Protein AF-A0A0N7KP04-F1 (afdb_monomer_lite)

Organism: Oryza sativa subsp. japonica (NCBI:txid39947)

Sequence (75 aa):
MADTFPELSVTASDCIEMMWIQSMLYFAFYGMGKPLEMLLDRGTSKPDKYLKAKPDSVRPRTCPAKSGRPPGAGS

Secondary structure (DSSP, 8-state):
-TTT-GGG---GGG-----HHHHHHHHTT--TT--GGGGG----SPPSS-------------PPPP----S----

Radius of gyration: 25.03 Å; chains: 1; bounding box: 71×29×50 Å

pLDDT: mean 81.68, std 15.49, range [48.03, 95.44]

InterPro domains:
  IPR016169 FAD-binding, type PCMH, subdomain 2 [G3DSA:3.30.465.10] (19-45)

Structure (mmCIF, N/CA/C/O backbone):
data_AF-A0A0N7KP04-F1
#
_entry.id   AF-A0A0N7KP04-F1
#
loop_
_atom_site.group_PDB
_atom_site.id
_atom_site.type_symbol
_atom_site.label_atom_id
_atom_site.label_alt_id
_atom_site.label_comp_id
_atom_site.label_asym_id
_atom_site.label_entity_id
_atom_site.label_seq_id
_atom_site.pdbx_PDB_ins_code
_atom_site.Cartn_x
_atom_site.Cartn_y
_atom_site.Cartn_z
_atom_site.occupancy
_atom_site.B_iso_or_equiv
_atom_site.auth_seq_id
_atom_site.auth_comp_id
_atom_site.auth_asym_id
_atom_site.auth_atom_id
_atom_site.pdbx_PDB_model_num
ATOM 1 N N . MET A 1 1 ? -13.812 2.729 8.282 1.00 65.62 1 MET A N 1
ATOM 2 C CA . MET A 1 1 ? -13.569 1.615 7.332 1.00 65.62 1 MET A CA 1
ATOM 3 C C . MET A 1 1 ? -14.684 0.592 7.420 1.00 65.62 1 MET A C 1
ATOM 5 O O . MET A 1 1 ? -15.317 0.372 6.397 1.00 65.62 1 MET A O 1
ATOM 9 N N . ALA A 1 2 ? -14.979 0.067 8.615 1.00 73.44 2 ALA A N 1
ATOM 10 C CA . ALA A 1 2 ? -16.079 -0.875 8.838 1.00 73.44 2 ALA A CA 1
ATOM 11 C C . ALA A 1 2 ? -17.429 -0.407 8.255 1.00 73.44 2 ALA A C 1
ATOM 13 O O . ALA A 1 2 ? -18.086 -1.180 7.572 1.00 73.44 2 ALA A O 1
ATOM 14 N N . ASP A 1 3 ? -17.796 0.866 8.427 1.00 83.50 3 ASP A N 1
ATOM 15 C CA . ASP A 1 3 ? -19.112 1.353 7.975 1.00 83.50 3 ASP A CA 1
ATOM 16 C C . ASP A 1 3 ? -19.176 1.757 6.495 1.00 83.50 3 ASP A C 1
ATOM 18 O O . ASP A 1 3 ? -20.253 1.832 5.912 1.00 83.50 3 ASP A O 1
ATOM 22 N N . THR A 1 4 ? -18.035 2.061 5.871 1.00 92.19 4 THR A N 1
ATOM 23 C CA . THR A 1 4 ? -17.997 2.619 4.503 1.00 92.19 4 THR A CA 1
ATOM 24 C C . THR A 1 4 ? -17.647 1.571 3.457 1.00 92.19 4 THR A C 1
ATOM 26 O O . THR A 1 4 ? -18.054 1.690 2.305 1.00 92.19 4 THR A O 1
ATOM 29 N N . PHE A 1 5 ? -16.868 0.559 3.839 1.00 94.50 5 PHE A N 1
ATOM 30 C CA . PHE A 1 5 ? -16.442 -0.503 2.936 1.00 94.50 5 PHE A CA 1
ATOM 31 C C . PHE A 1 5 ? -16.371 -1.852 3.676 1.00 94.50 5 PHE A C 1
ATOM 33 O O . PHE A 1 5 ? -15.283 -2.410 3.844 1.00 94.50 5 PHE A O 1
ATOM 40 N N . PRO A 1 6 ? -17.526 -2.363 4.154 1.00 92.19 6 PRO A N 1
ATOM 41 C CA . PRO A 1 6 ? -17.598 -3.584 4.960 1.00 92.19 6 PRO A CA 1
ATOM 42 C C . PRO A 1 6 ? -17.154 -4.836 4.192 1.00 92.19 6 PRO A C 1
ATOM 44 O O . PRO A 1 6 ? -16.629 -5.762 4.800 1.00 92.19 6 PRO A O 1
ATOM 47 N N . GLU A 1 7 ? -17.287 -4.839 2.861 1.00 95.44 7 GLU A N 1
ATOM 48 C CA . GLU A 1 7 ? -16.905 -5.951 1.972 1.00 95.44 7 GLU A CA 1
ATOM 49 C C . GLU A 1 7 ? -15.443 -6.388 2.167 1.00 95.44 7 GLU A C 1
ATOM 51 O O . GLU A 1 7 ? -15.107 -7.563 2.032 1.00 95.44 7 GLU A O 1
ATOM 56 N N . LEU A 1 8 ? -14.560 -5.439 2.504 1.00 94.06 8 LEU A N 1
ATOM 57 C CA . LEU A 1 8 ? -13.136 -5.707 2.704 1.00 94.06 8 LEU A CA 1
ATOM 58 C C . LEU A 1 8 ? -12.836 -6.365 4.060 1.00 94.06 8 LEU A C 1
ATOM 60 O O . LEU A 1 8 ? -11.739 -6.878 4.244 1.00 94.06 8 LEU A O 1
ATOM 64 N N . SER A 1 9 ? -13.786 -6.357 5.004 1.00 92.31 9 SER A N 1
ATOM 65 C CA . SER A 1 9 ? -13.690 -7.023 6.315 1.00 92.31 9 SER A CA 1
ATOM 66 C C . SER A 1 9 ? -12.425 -6.696 7.131 1.00 92.31 9 SER A C 1
ATOM 68 O O . SER A 1 9 ? -11.951 -7.525 7.902 1.00 92.31 9 SER A O 1
ATOM 70 N N . VAL A 1 10 ? -11.870 -5.488 6.976 1.00 92.12 10 VAL A N 1
ATOM 71 C CA . VAL A 1 10 ? -10.662 -5.059 7.703 1.00 92.12 10 VAL A CA 1
ATOM 72 C C . VAL A 1 10 ? -10.961 -4.885 9.188 1.00 92.12 10 VAL A C 1
ATOM 74 O O . VAL A 1 10 ? -11.887 -4.159 9.564 1.00 92.12 10 VAL A O 1
ATOM 77 N N . THR A 1 11 ? -10.128 -5.494 10.027 1.00 92.38 11 THR A N 1
ATOM 78 C CA . THR A 1 11 ? -10.180 -5.372 11.484 1.00 92.38 11 THR A CA 1
ATOM 79 C C . THR A 1 11 ? -9.075 -4.448 12.001 1.00 92.38 11 THR A C 1
ATOM 81 O O . THR A 1 11 ? -8.124 -4.122 11.295 1.00 92.38 11 THR A O 1
ATOM 84 N N . ALA A 1 12 ? -9.168 -4.025 13.266 1.00 91.81 12 ALA A N 1
ATOM 85 C CA . ALA A 1 12 ? -8.123 -3.207 13.889 1.00 91.81 12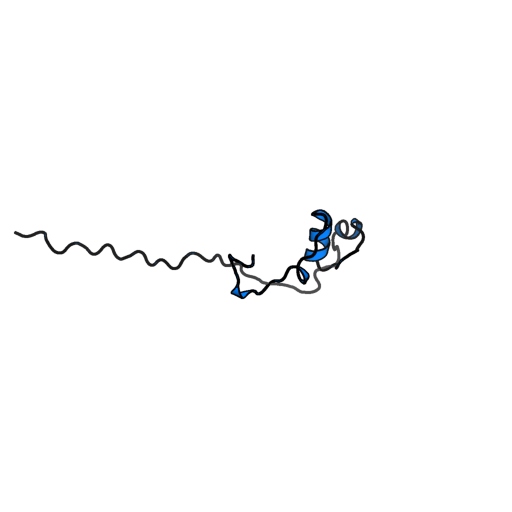 ALA A CA 1
ATOM 86 C C . ALA A 1 12 ? -6.760 -3.922 13.944 1.00 91.81 12 ALA A C 1
ATOM 88 O O . ALA A 1 12 ? -5.729 -3.261 13.941 1.00 91.81 12 ALA A O 1
ATOM 89 N N . SER A 1 13 ? -6.752 -5.258 13.960 1.00 93.81 13 SER A N 1
ATOM 90 C CA . SER A 1 13 ? -5.535 -6.075 13.977 1.00 93.81 13 SER A CA 1
ATOM 91 C C . SER A 1 13 ? -4.778 -6.069 12.647 1.00 93.81 13 SER A C 1
ATOM 93 O O . SER A 1 13 ? -3.585 -6.358 12.635 1.00 93.81 13 SER A O 1
ATOM 95 N N . ASP A 1 14 ? -5.448 -5.724 11.546 1.00 92.94 14 ASP A N 1
ATOM 96 C CA . ASP A 1 14 ? -4.827 -5.588 10.224 1.00 92.94 14 ASP A CA 1
ATOM 97 C C . ASP A 1 14 ? -4.149 -4.216 10.045 1.00 92.94 14 ASP A C 1
ATOM 99 O O . ASP A 1 14 ? -3.322 -4.028 9.149 1.00 92.94 14 ASP A O 1
ATOM 103 N N . CYS A 1 15 ? -4.496 -3.239 10.889 1.00 93.62 15 CYS A N 1
ATOM 104 C CA . CYS A 1 15 ? -3.954 -1.887 10.844 1.00 93.62 15 CYS A CA 1
ATOM 105 C C . CYS A 1 15 ? -2.657 -1.792 11.652 1.00 93.62 15 CYS A C 1
ATOM 107 O O . CYS A 1 15 ? -2.586 -2.217 12.802 1.00 93.62 15 CYS A O 1
ATOM 109 N N . ILE A 1 16 ? -1.643 -1.151 11.073 1.00 92.81 16 ILE A N 1
ATOM 110 C CA . ILE A 1 16 ? -0.366 -0.898 11.739 1.00 92.81 16 ILE A CA 1
ATOM 111 C C . ILE A 1 16 ? -0.133 0.612 11.792 1.00 92.81 16 ILE A C 1
ATOM 113 O O . ILE A 1 16 ? 0.024 1.254 10.752 1.00 92.81 16 ILE A O 1
ATOM 117 N N . GLU A 1 17 ? -0.083 1.182 12.998 1.00 94.56 17 GLU A N 1
ATOM 118 C CA . GLU A 1 17 ? 0.303 2.582 13.191 1.00 94.56 17 GLU A CA 1
ATOM 119 C C . GLU A 1 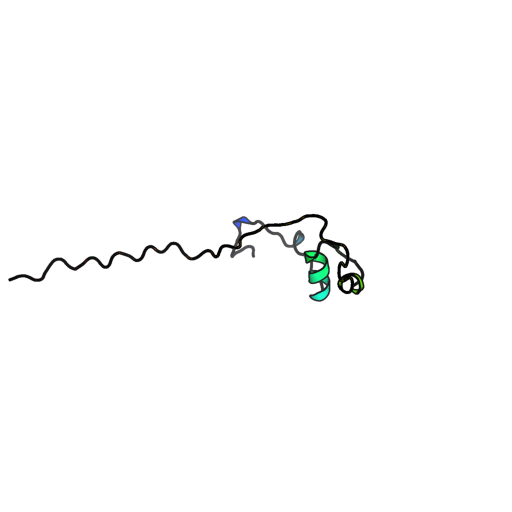17 ? 1.820 2.763 13.072 1.00 94.56 17 GLU A C 1
ATOM 121 O O . GLU A 1 17 ? 2.610 2.025 13.660 1.00 94.56 17 GLU A O 1
ATOM 126 N N . MET A 1 18 ? 2.231 3.769 12.301 1.00 93.00 18 MET A N 1
ATOM 127 C CA . MET A 1 18 ? 3.633 4.116 12.081 1.00 93.00 18 MET A CA 1
ATOM 128 C C . MET A 1 18 ? 3.774 5.582 11.665 1.00 93.00 18 MET A C 1
ATOM 130 O O . MET A 1 18 ? 2.806 6.219 11.244 1.00 93.00 18 MET A O 1
ATOM 134 N N . MET A 1 19 ? 4.992 6.124 11.734 1.00 94.19 19 MET A N 1
ATOM 135 C CA . MET A 1 19 ? 5.268 7.450 11.176 1.00 94.19 19 MET A CA 1
ATOM 136 C C . MET A 1 19 ? 5.102 7.435 9.651 1.00 94.19 19 MET A C 1
ATOM 138 O O . MET A 1 19 ? 5.423 6.442 8.996 1.00 94.19 19 MET A O 1
ATOM 142 N N . TRP A 1 20 ? 4.699 8.563 9.058 1.00 95.06 20 TRP A N 1
ATOM 143 C CA . TRP A 1 20 ? 4.525 8.675 7.602 1.00 95.06 20 TRP A CA 1
ATOM 144 C C . TRP A 1 20 ? 5.747 8.178 6.810 1.00 95.06 20 TRP A C 1
ATOM 146 O O . TRP A 1 20 ? 5.598 7.417 5.857 1.00 95.06 20 TRP A O 1
ATOM 156 N N . ILE A 1 21 ? 6.966 8.519 7.234 1.00 94.31 21 ILE A N 1
ATOM 157 C CA . ILE A 1 21 ? 8.176 8.087 6.521 1.00 94.31 21 ILE A CA 1
ATOM 158 C C . ILE A 1 21 ? 8.412 6.567 6.602 1.00 94.31 21 ILE A C 1
ATOM 160 O O . ILE A 1 21 ? 8.923 5.967 5.660 1.00 94.31 21 ILE A O 1
ATOM 164 N N . GLN A 1 22 ? 7.973 5.912 7.680 1.00 94.50 22 GLN A N 1
ATOM 165 C CA . GLN A 1 22 ? 8.015 4.451 7.790 1.00 94.50 22 GLN A CA 1
ATOM 166 C C . GLN A 1 22 ? 6.989 3.795 6.855 1.00 94.50 22 GLN A C 1
ATOM 168 O O . GLN A 1 22 ? 7.275 2.741 6.289 1.00 94.50 22 GLN A O 1
ATOM 173 N N . SER A 1 23 ? 5.847 4.450 6.601 1.00 94.00 23 SER A N 1
ATOM 174 C CA . SER A 1 23 ? 4.880 3.965 5.606 1.00 94.00 23 SER A CA 1
ATOM 175 C C . SER A 1 23 ? 5.478 3.913 4.195 1.00 94.00 23 SER A C 1
ATOM 177 O O . SER A 1 23 ? 5.187 2.985 3.446 1.00 94.00 23 SER A O 1
ATOM 179 N N . MET A 1 24 ? 6.390 4.833 3.850 1.00 93.38 24 MET A N 1
ATOM 180 C CA . MET A 1 24 ? 7.088 4.804 2.557 1.00 93.38 24 MET A CA 1
ATOM 181 C C . MET A 1 24 ? 7.961 3.553 2.409 1.00 93.38 24 MET A C 1
ATOM 183 O O . MET A 1 24 ? 7.946 2.928 1.352 1.00 93.38 24 MET A O 1
ATOM 187 N N . LEU A 1 25 ? 8.670 3.141 3.467 1.00 93.31 25 LEU A N 1
ATOM 188 C CA . LEU A 1 25 ? 9.434 1.885 3.472 1.00 93.31 25 LEU A CA 1
ATOM 189 C C . LEU A 1 25 ? 8.523 0.660 3.318 1.00 93.31 25 LEU A C 1
ATOM 191 O O . LEU A 1 25 ? 8.852 -0.263 2.570 1.00 93.31 25 LEU A O 1
ATOM 195 N N . TYR A 1 26 ? 7.373 0.665 3.999 1.00 93.44 26 TYR A N 1
ATOM 196 C CA . TYR A 1 26 ? 6.384 -0.405 3.895 1.00 93.44 26 TYR A CA 1
ATOM 197 C C . TYR A 1 26 ? 5.853 -0.544 2.458 1.00 93.44 26 TYR A C 1
ATOM 199 O O . TYR A 1 26 ? 5.906 -1.635 1.890 1.00 93.44 26 TYR A O 1
ATOM 207 N N . PHE A 1 27 ? 5.430 0.561 1.829 1.00 91.94 27 PHE A N 1
ATOM 208 C CA . PHE A 1 27 ? 4.929 0.569 0.447 1.00 91.94 27 PHE A CA 1
ATOM 209 C C . PHE A 1 27 ? 6.010 0.319 -0.613 1.00 91.94 27 PHE A C 1
ATOM 211 O O . PHE A 1 27 ? 5.697 -0.184 -1.689 1.00 91.94 27 PHE A O 1
ATOM 218 N N . ALA A 1 28 ? 7.277 0.620 -0.316 1.00 90.44 28 ALA A N 1
ATOM 219 C CA . ALA A 1 28 ? 8.419 0.262 -1.159 1.00 90.44 28 ALA A CA 1
ATOM 220 C C . ALA A 1 28 ? 8.822 -1.224 -1.043 1.00 90.44 28 ALA A C 1
ATOM 222 O O . ALA A 1 28 ? 9.820 -1.633 -1.630 1.00 90.44 28 ALA A O 1
ATOM 223 N N . PHE A 1 29 ? 8.059 -2.034 -0.299 1.00 88.44 29 PHE A N 1
ATOM 224 C CA . PHE A 1 29 ? 8.302 -3.463 -0.074 1.00 88.44 29 PHE A CA 1
ATOM 225 C C . PHE A 1 29 ? 9.617 -3.789 0.658 1.00 88.44 29 PHE A C 1
ATOM 227 O O . PHE A 1 29 ? 10.056 -4.938 0.654 1.00 88.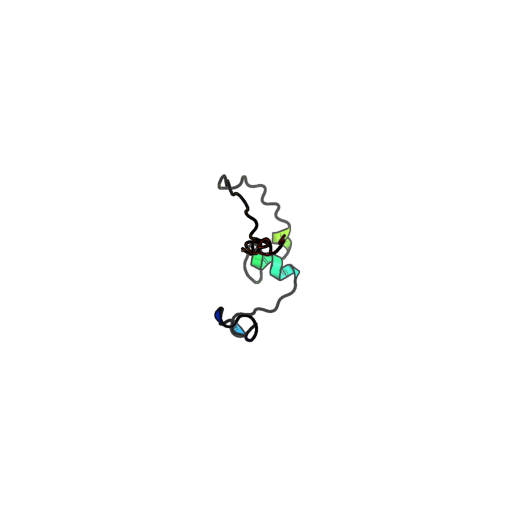44 29 PHE A O 1
ATOM 234 N N . TYR A 1 30 ? 10.222 -2.823 1.357 1.00 88.94 30 TYR A N 1
ATOM 235 C CA . TYR A 1 30 ? 11.377 -3.086 2.227 1.00 88.94 30 TYR A CA 1
ATOM 236 C C . TYR A 1 30 ? 10.989 -3.823 3.520 1.00 88.94 30 TYR A C 1
ATOM 238 O O . TYR A 1 30 ? 11.824 -4.488 4.142 1.00 88.94 30 TYR A O 1
ATOM 246 N N . GLY A 1 31 ? 9.714 -3.732 3.903 1.00 85.56 31 GLY A N 1
ATOM 247 C CA . GLY A 1 31 ? 9.165 -4.316 5.120 1.00 85.56 31 GLY A CA 1
ATOM 248 C C . GLY A 1 31 ? 9.253 -3.385 6.331 1.00 85.56 31 GLY A C 1
ATOM 249 O O . GLY A 1 31 ? 9.745 -2.259 6.264 1.00 85.56 31 GLY A O 1
ATOM 250 N N . MET A 1 32 ? 8.737 -3.870 7.458 1.00 86.00 32 MET A N 1
ATOM 251 C CA . MET A 1 32 ? 8.695 -3.129 8.719 1.00 86.00 32 MET A CA 1
ATOM 252 C C . MET A 1 32 ? 10.058 -3.120 9.423 1.00 86.00 32 MET A C 1
ATOM 254 O O . MET A 1 32 ? 10.780 -4.115 9.410 1.00 86.00 32 MET A O 1
ATOM 258 N N . GLY A 1 33 ? 10.396 -2.002 10.072 1.00 85.56 33 GLY A N 1
ATOM 259 C CA . GLY A 1 33 ? 11.595 -1.887 10.916 1.00 85.56 33 GLY A CA 1
ATOM 260 C C . GLY A 1 33 ? 12.916 -1.705 10.162 1.00 85.56 33 GLY A C 1
ATOM 261 O O . GLY A 1 33 ? 13.982 -1.840 10.760 1.00 85.56 33 GLY A O 1
ATOM 262 N N . LYS A 1 34 ? 12.875 -1.410 8.860 1.00 90.25 34 LYS A N 1
ATOM 263 C CA . LYS A 1 34 ? 14.082 -1.100 8.090 1.00 90.25 34 LYS A CA 1
ATOM 264 C C . LYS A 1 34 ? 14.618 0.306 8.391 1.00 90.25 34 LYS A C 1
ATOM 266 O O . LYS A 1 34 ? 13.826 1.200 8.695 1.00 90.25 34 LYS A O 1
ATOM 271 N N . PRO A 1 35 ? 15.947 0.502 8.295 1.00 93.25 35 PRO A N 1
ATOM 272 C CA . PRO A 1 35 ? 16.552 1.820 8.422 1.00 93.25 35 PRO A CA 1
ATOM 273 C C . PRO A 1 35 ? 16.036 2.763 7.329 1.00 93.25 35 PRO A C 1
ATOM 275 O O . PRO A 1 35 ? 15.845 2.359 6.179 1.00 93.25 35 PRO A O 1
ATOM 278 N N . LEU A 1 36 ? 15.818 4.028 7.689 1.00 92.69 36 LEU A N 1
ATOM 279 C CA . LEU A 1 36 ? 15.308 5.060 6.777 1.00 92.69 36 LEU A CA 1
ATOM 280 C C . LEU A 1 36 ? 16.287 5.348 5.638 1.00 92.69 36 LEU A C 1
ATOM 282 O O . LEU A 1 36 ? 15.880 5.731 4.544 1.00 92.69 36 LEU A O 1
ATOM 286 N N . GLU A 1 37 ? 17.567 5.089 5.875 1.00 93.44 37 GLU A N 1
ATOM 287 C CA . GLU A 1 37 ? 18.662 5.207 4.924 1.00 93.44 37 GLU A CA 1
ATOM 288 C C . GLU A 1 37 ? 18.458 4.331 3.680 1.00 93.44 37 GLU A C 1
ATOM 290 O O . GLU A 1 37 ? 19.001 4.653 2.627 1.00 93.44 37 GLU A O 1
ATOM 295 N N . MET A 1 38 ? 17.632 3.276 3.744 1.00 90.06 38 MET A N 1
ATOM 296 C CA . MET A 1 38 ? 17.283 2.485 2.554 1.00 90.06 38 MET A CA 1
ATOM 297 C C . MET A 1 38 ? 16.527 3.300 1.499 1.00 90.06 38 MET A C 1
ATOM 299 O O . MET A 1 38 ? 16.615 2.994 0.314 1.00 90.06 38 MET A O 1
ATOM 303 N N . LEU A 1 39 ? 15.828 4.369 1.895 1.00 90.69 39 LEU A N 1
ATOM 304 C CA . LEU A 1 39 ? 15.189 5.290 0.950 1.00 90.69 39 LEU A CA 1
ATOM 305 C C . LEU A 1 39 ? 16.206 6.158 0.188 1.00 90.69 39 LEU A C 1
ATOM 307 O O . LEU A 1 39 ? 15.837 6.801 -0.793 1.00 90.69 39 LEU A O 1
ATOM 311 N N . LEU A 1 40 ? 17.469 6.200 0.628 1.00 92.19 40 LEU A N 1
ATOM 312 C CA . LEU A 1 40 ? 18.544 6.913 -0.067 1.00 92.19 40 LEU A CA 1
ATOM 313 C C . LEU A 1 40 ? 19.153 6.087 -1.209 1.00 92.19 40 LEU A C 1
ATOM 315 O O . LEU A 1 40 ? 19.869 6.652 -2.042 1.00 92.19 40 LEU A O 1
ATOM 319 N N . ASP A 1 41 ? 18.880 4.779 -1.265 1.00 88.38 41 ASP A N 1
ATOM 320 C CA . ASP A 1 41 ? 19.317 3.936 -2.373 1.00 88.38 41 ASP A CA 1
ATOM 321 C C . ASP A 1 41 ? 18.573 4.329 -3.656 1.00 88.38 41 ASP A C 1
ATOM 323 O O . ASP A 1 41 ? 17.347 4.263 -3.752 1.00 88.38 41 ASP A O 1
ATOM 327 N N . ARG A 1 42 ? 19.334 4.762 -4.663 1.00 84.75 42 ARG A N 1
ATOM 328 C CA . ARG A 1 42 ? 18.793 5.206 -5.952 1.00 84.75 42 ARG A CA 1
ATOM 329 C C . ARG A 1 42 ? 18.517 4.054 -6.914 1.00 84.75 42 ARG A C 1
ATOM 331 O O . ARG A 1 42 ? 18.064 4.328 -8.023 1.00 84.75 42 ARG A O 1
ATOM 338 N N . GLY A 1 43 ? 18.816 2.808 -6.537 1.00 75.88 43 GLY A N 1
ATOM 339 C CA . GLY A 1 43 ? 18.566 1.648 -7.390 1.00 75.88 43 GLY A CA 1
ATOM 340 C C . GLY A 1 43 ? 19.288 1.772 -8.731 1.00 75.88 43 GLY A C 1
ATOM 341 O O . GLY A 1 43 ? 18.682 1.634 -9.788 1.00 75.88 43 GLY A O 1
ATOM 342 N N . THR A 1 44 ? 20.586 2.091 -8.707 1.00 65.81 44 THR A N 1
ATOM 343 C CA . THR A 1 44 ? 21.411 2.271 -9.918 1.00 65.81 44 THR A CA 1
ATOM 344 C C . THR A 1 44 ? 21.637 0.978 -10.711 1.00 65.81 44 THR A C 1
ATOM 346 O O . THR A 1 44 ? 22.273 1.005 -11.768 1.00 65.81 44 THR A O 1
ATOM 349 N N . SER A 1 45 ? 21.102 -0.154 -10.253 1.00 64.56 45 SER A N 1
ATOM 350 C CA . SER A 1 45 ? 20.991 -1.370 -11.047 1.00 64.56 45 SER A CA 1
ATOM 351 C C . SER A 1 45 ? 20.009 -1.159 -12.200 1.00 64.56 45 SER A C 1
ATOM 353 O O . SER A 1 45 ? 18.916 -0.615 -12.048 1.00 64.56 45 SER A O 1
ATOM 355 N N . LYS A 1 46 ? 20.406 -1.602 -13.399 1.00 63.25 46 LYS A N 1
ATOM 356 C CA . LYS A 1 46 ? 19.490 -1.675 -14.543 1.00 63.25 46 LYS A CA 1
ATOM 357 C C . LYS A 1 46 ? 18.238 -2.438 -14.095 1.00 63.25 46 LYS A C 1
ATOM 359 O O . LYS A 1 46 ? 18.403 -3.460 -13.429 1.00 63.25 46 LYS A O 1
ATOM 364 N N . PRO A 1 47 ? 17.025 -1.978 -14.447 1.00 73.69 47 PRO A N 1
ATOM 365 C CA . PRO A 1 47 ? 15.816 -2.698 -14.079 1.00 73.69 47 PRO A CA 1
ATOM 366 C C . PRO A 1 47 ? 15.941 -4.141 -14.569 1.00 73.69 47 PRO A C 1
ATOM 368 O O . PRO A 1 47 ? 16.224 -4.363 -15.748 1.00 73.69 47 PRO A O 1
ATOM 371 N N . ASP A 1 48 ? 15.735 -5.111 -13.674 1.00 77.12 48 ASP A N 1
ATOM 372 C CA . ASP A 1 48 ? 15.885 -6.544 -13.980 1.00 77.12 48 ASP A CA 1
ATOM 373 C C . ASP A 1 48 ? 15.007 -6.993 -15.157 1.00 77.12 48 ASP A C 1
ATOM 375 O O . ASP A 1 48 ? 15.238 -8.037 -15.768 1.00 77.12 48 ASP A O 1
ATOM 379 N N . LYS A 1 49 ? 13.954 -6.224 -15.464 1.00 83.38 49 LYS A N 1
ATOM 380 C CA . LYS A 1 49 ? 12.952 -6.548 -16.478 1.00 83.38 49 LYS A CA 1
ATOM 381 C C . LYS A 1 49 ? 12.521 -5.292 -17.230 1.00 83.38 49 LYS A C 1
ATOM 383 O O . LYS A 1 49 ? 12.229 -4.259 -16.630 1.00 83.38 49 LYS A O 1
ATOM 388 N N . TYR A 1 50 ? 12.400 -5.408 -18.550 1.00 88.06 50 TYR A N 1
ATOM 389 C CA . TYR A 1 50 ? 11.726 -4.407 -19.374 1.00 88.06 50 TYR A CA 1
ATOM 390 C C . TYR A 1 50 ? 10.208 -4.529 -19.195 1.00 88.06 50 TYR A C 1
ATOM 392 O O . TYR A 1 50 ? 9.647 -5.606 -19.390 1.00 88.06 50 TYR A O 1
ATOM 400 N N . LEU A 1 51 ? 9.539 -3.424 -18.857 1.00 88.94 51 LEU A N 1
ATOM 401 C CA . LEU A 1 51 ? 8.092 -3.382 -18.635 1.00 88.94 51 LEU A CA 1
ATOM 402 C C . LEU A 1 51 ? 7.418 -2.432 -19.637 1.00 88.94 51 LEU A C 1
ATOM 404 O O . LEU A 1 51 ? 7.797 -1.268 -19.750 1.00 88.94 51 LEU A O 1
ATOM 408 N N . LYS A 1 52 ? 6.386 -2.912 -20.341 1.00 91.69 52 LYS A N 1
ATOM 409 C CA . LYS A 1 52 ? 5.438 -2.071 -21.093 1.00 91.69 52 LYS A CA 1
ATOM 410 C C . LYS A 1 52 ? 4.067 -2.163 -20.431 1.00 91.69 52 LYS A C 1
ATOM 412 O O . LYS A 1 52 ? 3.379 -3.166 -20.588 1.00 91.69 52 LYS A O 1
ATOM 417 N N . ALA A 1 53 ? 3.671 -1.106 -19.730 1.00 92.50 53 ALA A N 1
ATOM 418 C CA . ALA A 1 53 ? 2.349 -0.958 -19.130 1.00 92.50 53 ALA A CA 1
ATOM 419 C C . ALA A 1 53 ? 1.623 0.245 -19.752 1.00 92.50 53 ALA A C 1
ATOM 421 O O . ALA A 1 53 ? 2.254 1.251 -20.075 1.00 92.50 53 ALA A O 1
ATOM 422 N N . LYS A 1 54 ? 0.303 0.141 -19.937 1.00 93.44 54 LYS A N 1
ATOM 423 C CA . LYS A 1 54 ? -0.554 1.252 -20.372 1.00 93.44 54 LYS A CA 1
ATOM 424 C C . LYS A 1 54 ? -1.524 1.600 -19.237 1.00 93.44 54 LYS A C 1
ATOM 426 O O . LYS A 1 54 ? -2.301 0.721 -18.871 1.00 93.44 54 LYS A O 1
ATOM 431 N N . PRO A 1 55 ? -1.489 2.823 -18.678 1.00 94.31 55 PRO A N 1
ATOM 432 C CA . PRO A 1 55 ? -2.489 3.258 -17.712 1.00 94.31 55 PRO A CA 1
ATOM 433 C C . PRO A 1 55 ? -3.807 3.567 -18.429 1.00 94.31 55 PRO A C 1
ATOM 435 O O . PRO A 1 55 ? -3.801 4.119 -19.530 1.00 94.31 55 PRO A O 1
ATOM 438 N N . ASP A 1 56 ? -4.925 3.235 -17.793 1.00 92.06 56 ASP A N 1
ATOM 439 C CA . ASP A 1 56 ? -6.263 3.639 -18.225 1.00 92.06 56 ASP A CA 1
ATOM 440 C C . ASP A 1 56 ? -6.962 4.373 -17.076 1.00 92.06 56 ASP A C 1
ATOM 442 O O . ASP A 1 56 ? -6.677 4.123 -15.902 1.00 92.06 56 ASP A O 1
ATOM 446 N N . SER A 1 57 ? -7.845 5.312 -17.405 1.00 92.69 57 SER A N 1
ATOM 447 C CA . SER A 1 57 ? -8.591 6.089 -16.416 1.00 92.69 57 SER A CA 1
ATOM 448 C C . SER A 1 57 ? -10.067 5.736 -16.500 1.00 92.69 57 SER A C 1
ATOM 450 O O . SER A 1 57 ? -10.722 5.957 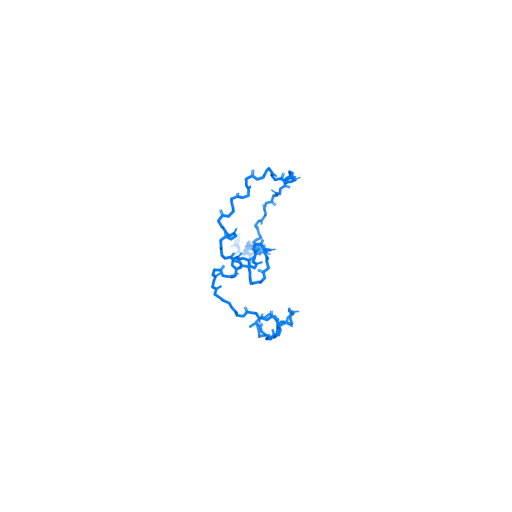-17.520 1.00 92.69 57 SER A O 1
ATOM 452 N N . VAL A 1 58 ? -10.606 5.222 -15.398 1.00 90.94 58 VAL A N 1
ATOM 453 C CA . VAL A 1 58 ? -12.020 4.873 -15.298 1.00 90.94 58 VAL A CA 1
ATOM 454 C C . VAL A 1 58 ? -12.864 6.120 -15.035 1.00 90.94 58 VAL A C 1
ATOM 456 O O . VAL A 1 58 ? -12.608 6.888 -14.109 1.00 90.94 58 VAL A O 1
ATOM 459 N N . ARG A 1 59 ? -13.904 6.318 -15.851 1.00 88.94 59 ARG A N 1
ATOM 460 C CA . ARG A 1 59 ? -14.969 7.298 -15.596 1.00 88.94 59 ARG A CA 1
ATOM 461 C C . ARG A 1 59 ? -16.305 6.585 -15.403 1.00 88.94 59 ARG A C 1
ATOM 463 O O . ARG A 1 59 ? -16.496 5.510 -15.980 1.00 88.94 59 ARG A O 1
ATOM 470 N N . PRO A 1 60 ? -17.241 7.173 -14.637 1.00 83.69 60 PRO A N 1
ATOM 471 C CA . PRO A 1 60 ? -18.583 6.634 -14.504 1.00 83.69 60 PRO A CA 1
ATOM 472 C C . PRO A 1 60 ? -19.200 6.371 -15.878 1.00 83.69 60 PRO A C 1
ATOM 474 O O . PRO A 1 60 ? -19.183 7.229 -16.761 1.00 83.69 60 PRO A O 1
ATOM 477 N N . ARG A 1 61 ? -19.764 5.176 -16.053 1.00 68.88 61 ARG A N 1
ATOM 478 C CA . ARG A 1 61 ? -20.520 4.792 -17.250 1.00 68.88 61 ARG A CA 1
ATOM 479 C C . ARG A 1 61 ? -21.925 5.386 -17.171 1.00 68.88 61 ARG A C 1
ATOM 481 O O . ARG A 1 61 ? -22.911 4.664 -17.255 1.00 68.88 61 ARG A O 1
ATOM 488 N N . THR A 1 62 ? -22.042 6.693 -16.975 1.00 61.19 62 THR A N 1
ATOM 489 C CA . THR A 1 62 ? -23.317 7.361 -17.210 1.00 61.19 62 THR A CA 1
ATOM 490 C C . THR A 1 62 ? -23.416 7.583 -18.713 1.00 61.19 62 THR A C 1
ATOM 492 O O . THR A 1 62 ? -22.861 8.526 -19.272 1.00 61.19 62 THR A O 1
ATOM 495 N N . CYS A 1 63 ? -24.091 6.662 -19.407 1.00 55.84 63 CYS A N 1
ATOM 496 C CA . CYS A 1 63 ? -24.639 6.998 -20.716 1.00 55.84 63 CYS A CA 1
ATOM 497 C C . CYS A 1 63 ? -25.480 8.265 -20.513 1.00 55.84 63 CYS A C 1
ATOM 499 O O . CYS A 1 63 ? -26.349 8.245 -19.635 1.00 55.84 63 CYS A O 1
ATOM 501 N N . PRO A 1 64 ? -25.247 9.363 -21.256 1.00 57.12 64 PRO A N 1
ATOM 502 C CA . PRO A 1 64 ? -26.153 10.491 -21.174 1.00 57.12 64 PRO A CA 1
ATOM 503 C C . PRO A 1 64 ? -27.530 9.948 -21.542 1.00 57.12 64 PRO A C 1
ATOM 505 O O . PRO A 1 64 ? -27.683 9.308 -22.588 1.00 57.12 64 PRO A O 1
ATOM 508 N N . ALA A 1 65 ? -28.511 10.134 -20.654 1.00 52.47 65 ALA A N 1
ATOM 509 C CA . ALA A 1 65 ? -29.900 9.920 -21.014 1.00 52.47 65 ALA A CA 1
ATOM 510 C C . ALA A 1 65 ? -30.093 10.674 -22.329 1.00 52.47 65 ALA A C 1
ATOM 512 O O . ALA A 1 65 ? -29.852 11.883 -22.374 1.00 52.47 65 ALA A O 1
ATOM 513 N N . LYS A 1 66 ? -30.402 9.953 -23.418 1.00 49.84 66 LYS A N 1
ATOM 514 C CA . LYS A 1 66 ? -30.760 10.601 -24.677 1.00 49.84 66 LYS A CA 1
ATOM 515 C C . LYS A 1 66 ? -31.797 11.641 -24.291 1.00 49.84 66 LYS A C 1
ATOM 517 O O . LYS A 1 66 ? -32.826 11.270 -23.727 1.00 49.84 66 LYS A O 1
ATOM 522 N N . SER A 1 67 ? -31.506 12.916 -24.535 1.00 54.97 67 SER A N 1
ATOM 523 C CA . SER A 1 67 ? -32.523 13.950 -24.519 1.00 54.97 67 SER A CA 1
ATOM 524 C C . SER A 1 67 ? -33.540 13.523 -25.569 1.00 54.97 67 SER A C 1
ATOM 526 O O . SER A 1 67 ? -33.358 13.708 -26.772 1.00 54.97 67 SER A O 1
ATOM 528 N N . GLY A 1 68 ? -34.562 12.801 -25.115 1.00 49.81 68 GLY A N 1
ATOM 529 C CA . GLY A 1 68 ? -35.709 12.462 -25.923 1.00 49.81 68 GLY A CA 1
ATOM 530 C C . GLY A 1 68 ? -36.282 13.785 -26.384 1.00 49.81 68 GLY A C 1
ATOM 531 O O . GLY A 1 68 ? -36.703 14.601 -25.567 1.00 49.81 68 GLY A O 1
ATOM 532 N N . ARG A 1 69 ? -36.226 14.023 -27.692 1.00 51.78 69 ARG A N 1
ATOM 533 C CA . ARG A 1 69 ? -36.988 15.082 -28.342 1.00 51.78 69 ARG A CA 1
ATOM 534 C C . ARG A 1 69 ? -38.435 14.954 -27.844 1.00 51.78 69 ARG A C 1
ATOM 536 O O . ARG A 1 69 ? -38.992 13.866 -28.005 1.00 51.78 69 ARG A O 1
ATOM 543 N N . PRO A 1 70 ? -39.039 15.979 -27.220 1.00 56.56 70 PRO A N 1
ATOM 544 C CA . PRO A 1 70 ? -40.421 15.859 -26.784 1.00 56.56 70 PRO A CA 1
ATOM 545 C C . PRO A 1 70 ? -41.307 15.641 -28.023 1.00 56.56 70 PRO A C 1
ATOM 547 O O . PRO A 1 70 ? -41.118 16.330 -29.033 1.00 56.56 70 PRO A O 1
ATOM 550 N N . PRO A 1 71 ? -42.243 14.677 -27.998 1.00 49.19 71 PRO A N 1
ATOM 551 C CA . PRO A 1 71 ? -43.230 14.541 -29.051 1.00 49.19 71 PRO A CA 1
ATOM 552 C C . PRO A 1 71 ? -44.294 15.614 -28.812 1.00 49.19 71 PRO A C 1
ATOM 554 O O . PRO A 1 71 ? -45.031 15.552 -27.834 1.00 49.19 71 PRO A O 1
ATOM 557 N N . GLY A 1 72 ? -44.346 16.629 -29.673 1.00 50.62 72 GLY A N 1
ATOM 558 C CA . GLY A 1 72 ? -45.373 17.666 -29.574 1.00 50.62 72 GLY A CA 1
ATOM 559 C C . GLY A 1 72 ? -44.902 19.045 -30.007 1.00 50.62 72 GLY A C 1
ATOM 560 O O . GLY A 1 72 ? -44.757 19.938 -29.184 1.00 50.62 72 GLY A O 1
ATOM 561 N N . ALA A 1 73 ? -44.711 19.228 -31.309 1.00 55.75 73 ALA A N 1
ATOM 562 C CA . ALA A 1 73 ? -44.954 20.518 -31.943 1.00 55.75 73 ALA A CA 1
ATOM 563 C C . ALA A 1 73 ? -45.984 20.252 -33.042 1.00 55.75 73 ALA A C 1
ATOM 565 O O . ALA A 1 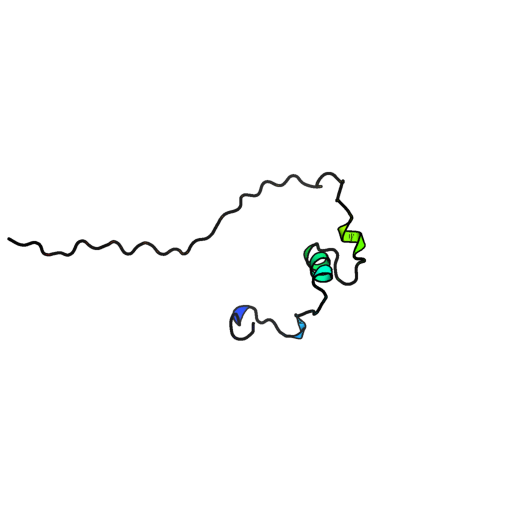73 ? -45.631 19.858 -34.151 1.00 55.75 73 ALA A O 1
ATOM 566 N N . GLY A 1 74 ? -47.261 20.329 -32.667 1.00 58.28 74 GLY A N 1
ATOM 567 C CA . GLY A 1 74 ? -48.369 20.317 -33.613 1.00 58.28 74 GLY A CA 1
ATOM 568 C C . GLY A 1 74 ? -48.589 21.708 -34.200 1.00 58.28 74 GLY A C 1
ATOM 569 O O . GLY A 1 74 ? -48.620 22.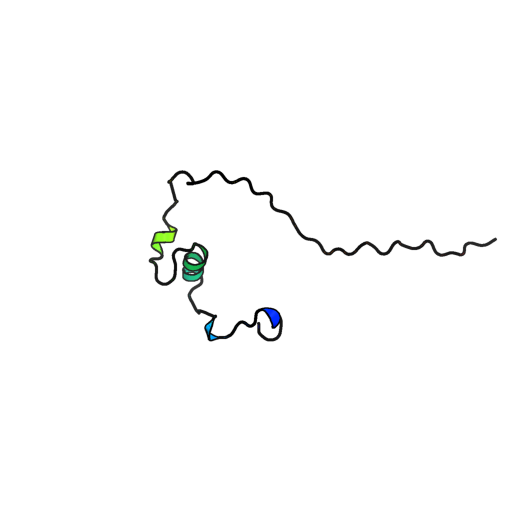696 -33.470 1.00 58.28 74 GLY A O 1
ATOM 570 N N . SER A 1 75 ? -48.765 21.781 -35.511 1.00 48.03 75 SER A N 1
ATOM 571 C CA . SER A 1 75 ? -50.036 22.143 -36.156 1.00 48.03 75 SER A CA 1
ATOM 572 C C . SER A 1 75 ? -50.064 21.496 -37.532 1.00 48.03 75 SER A C 1
ATOM 574 O O . SER A 1 75 ? -48.984 21.460 -38.165 1.00 48.03 75 SER A O 1
#

Foldseek 3Di:
DCVPCVVVVDDPVNDDDDPPLQVVCVVVVVDHPDDSCVVVDPCPDDPPDDDDDDDDDDDDPPPPPPPPDDPDDDD